Protein AF-A0A2C9LFC9-F1 (afdb_monomer_lite)

Sequence (135 aa):
GANELTEDLLKRLNKQGNVHMVPASLKGKYVIRFTVTSQFTTAEDIERDWKIITDMANIVLTEAVSHSEESIAENDEEYEESDEYENDANQHKEEKREAGIHQDGILMNGTKKIPVYYPLTIPKSSSGKRREYGI

Radius of gyration: 30.93 Å; chains: 1; bounding box: 72×46×82 Å

InterPro domains:
  IPR010977 Aromatic-L-amino-acid decarboxylase [PTHR11999] (2-62)
  IPR015422 Pyridoxal phosphate-dependent transferase, small domain [G3DSA:3.90.1150.10] (1-63)
  IPR015424 Pyridoxal phosphate-dependent transferase [SSF53383] (3-58)

Secondary structure (DSSP, 8-state):
-TTHHHHHHHHHHHHH-S---EEEEETTEEEEE-----TT--HHHHHHHHHHHHHHHHHHHHHHHHHHHTTSS------------------------------------S-------------------------

Foldseek 3Di:
DQQVLVVVLQVVLVVVVLDHWDWDADPNHIDIDDDDPDPPQDPVNVVVVVCSSVVSSVVSVVVVVVVVVVPPDDDPDDDDDDDDDDDDDDDDDDDDDDDDDDDDDDDDDDDDDDPDDDDPPDPPDDPDPDDDDDD

Structure (mmCIF, N/CA/C/O backbone):
data_AF-A0A2C9LFC9-F1
#
_entry.id   AF-A0A2C9LFC9-F1
#
loop_
_atom_site.group_PDB
_atom_site.id
_atom_site.type_symbol
_atom_site.label_atom_id
_atom_site.label_alt_id
_atom_site.label_comp_id
_atom_site.label_asym_id
_atom_site.label_entity_id
_atom_site.label_seq_id
_atom_site.pdbx_PDB_ins_code
_atom_site.Cartn_x
_atom_site.Cartn_y
_atom_site.Cartn_z
_atom_site.occupancy
_atom_site.B_iso_or_equiv
_atom_site.auth_seq_id
_atom_site.auth_comp_id
_atom_site.auth_asym_id
_atom_site.auth_atom_id
_atom_site.pdbx_PDB_model_num
ATOM 1 N N . GLY A 1 1 ? 9.198 -3.583 -16.365 1.00 60.22 1 GLY A N 1
ATOM 2 C CA . GLY A 1 1 ? 8.650 -4.932 -16.085 1.00 60.22 1 GLY A CA 1
ATOM 3 C C . GLY A 1 1 ? 7.401 -4.868 -15.211 1.00 60.22 1 GLY A C 1
ATOM 4 O O . GLY A 1 1 ? 7.258 -3.920 -14.455 1.00 60.22 1 GLY A O 1
ATOM 5 N N . ALA A 1 2 ? 6.509 -5.872 -15.247 1.00 74.94 2 ALA A N 1
ATOM 6 C CA . ALA A 1 2 ? 5.229 -5.851 -14.504 1.00 74.94 2 ALA A CA 1
ATOM 7 C C . ALA A 1 2 ? 5.364 -5.621 -12.979 1.00 74.94 2 ALA A C 1
ATOM 9 O O . ALA A 1 2 ? 4.482 -5.029 -12.364 1.00 74.94 2 ALA A O 1
ATOM 10 N N . ASN A 1 3 ? 6.476 -6.055 -12.376 1.00 95.50 3 ASN A N 1
ATOM 11 C CA . ASN A 1 3 ? 6.749 -5.860 -10.949 1.00 95.50 3 ASN A CA 1
ATOM 12 C C . ASN A 1 3 ? 7.330 -4.469 -10.628 1.00 95.50 3 ASN A C 1
ATOM 14 O O . ASN A 1 3 ? 7.140 -3.983 -9.519 1.00 95.50 3 ASN A O 1
ATOM 18 N N . GLU A 1 4 ? 8.004 -3.810 -11.577 1.00 96.12 4 GLU A N 1
ATOM 19 C CA . GLU A 1 4 ? 8.751 -2.566 -11.323 1.00 96.12 4 GLU A CA 1
ATOM 20 C C . GLU A 1 4 ? 7.836 -1.417 -10.899 1.00 96.12 4 GLU A C 1
ATOM 22 O O . GLU A 1 4 ? 8.146 -0.727 -9.935 1.00 96.12 4 GLU A O 1
ATOM 27 N N . LEU A 1 5 ? 6.678 -1.255 -11.548 1.00 96.81 5 LEU A N 1
ATOM 28 C CA . LEU A 1 5 ? 5.705 -0.224 -11.163 1.00 96.81 5 LEU A CA 1
ATOM 29 C C . LEU A 1 5 ? 5.132 -0.477 -9.765 1.00 96.81 5 LEU A C 1
ATOM 31 O O . LEU A 1 5 ? 4.893 0.456 -9.005 1.00 96.81 5 LEU A O 1
ATOM 35 N N . THR A 1 6 ? 4.946 -1.747 -9.397 1.00 97.50 6 THR A N 1
ATOM 36 C CA . THR A 1 6 ? 4.471 -2.109 -8.053 1.00 97.50 6 THR A CA 1
ATOM 37 C C . THR A 1 6 ? 5.557 -1.866 -7.000 1.00 97.50 6 THR A C 1
ATOM 39 O O . THR A 1 6 ? 5.264 -1.393 -5.902 1.00 97.50 6 THR A O 1
ATOM 42 N N . GLU A 1 7 ? 6.819 -2.146 -7.328 1.00 98.00 7 GLU A N 1
ATOM 43 C CA . GLU A 1 7 ? 7.960 -1.814 -6.474 1.00 98.00 7 GLU A CA 1
ATOM 44 C C . GLU A 1 7 ? 8.130 -0.305 -6.291 1.00 98.00 7 GLU A C 1
ATOM 46 O O . GLU A 1 7 ? 8.383 0.146 -5.173 1.00 98.00 7 GLU A O 1
ATOM 51 N N . ASP A 1 8 ? 8.004 0.471 -7.370 1.00 97.81 8 ASP A N 1
ATOM 52 C CA . ASP A 1 8 ? 8.102 1.929 -7.331 1.00 97.81 8 ASP A CA 1
ATOM 53 C C . ASP A 1 8 ? 6.977 2.533 -6.484 1.00 97.81 8 ASP A C 1
ATOM 55 O O . ASP A 1 8 ? 7.245 3.294 -5.552 1.00 97.81 8 ASP A O 1
ATOM 59 N N . LEU A 1 9 ? 5.734 2.088 -6.698 1.00 98.19 9 LEU A N 1
ATOM 60 C CA . LEU A 1 9 ? 4.589 2.464 -5.869 1.00 98.19 9 LEU A CA 1
ATOM 61 C C . LEU A 1 9 ? 4.868 2.235 -4.377 1.00 98.19 9 LEU A C 1
ATOM 63 O O . LEU A 1 9 ? 4.711 3.153 -3.568 1.00 98.19 9 LEU A O 1
ATOM 67 N N . LEU A 1 10 ? 5.328 1.036 -4.002 1.00 98.50 10 LEU A N 1
ATOM 68 C CA . LEU A 1 10 ? 5.618 0.722 -2.603 1.00 98.50 10 LEU A CA 1
ATOM 69 C C . LEU A 1 10 ? 6.739 1.598 -2.032 1.00 98.50 10 LEU A C 1
ATOM 71 O O . LEU A 1 10 ? 6.630 2.085 -0.904 1.00 98.50 10 LEU A O 1
ATOM 75 N N . LYS A 1 11 ? 7.816 1.809 -2.799 1.00 98.50 11 LYS A N 1
ATOM 76 C CA . LYS A 1 11 ? 8.941 2.661 -2.388 1.00 98.50 11 LYS A CA 1
ATOM 77 C C . LYS A 1 11 ? 8.468 4.088 -2.125 1.00 98.50 11 LYS A C 1
ATOM 79 O O . LYS A 1 11 ? 8.832 4.655 -1.096 1.00 98.50 11 LYS A O 1
ATOM 84 N N . ARG A 1 12 ? 7.646 4.660 -3.010 1.00 98.56 12 ARG A N 1
ATOM 85 C CA . ARG A 1 12 ? 7.118 6.025 -2.862 1.00 98.56 12 ARG A CA 1
ATOM 86 C C . ARG A 1 12 ? 6.177 6.154 -1.669 1.00 98.56 12 ARG A C 1
ATOM 88 O O . ARG A 1 12 ? 6.363 7.071 -0.872 1.00 98.56 12 ARG A O 1
ATOM 95 N N . LEU A 1 13 ? 5.239 5.219 -1.501 1.00 98.56 13 LEU A N 1
ATOM 96 C CA . LEU A 1 13 ? 4.311 5.211 -0.364 1.00 98.56 13 LEU A CA 1
ATOM 97 C C . LEU A 1 13 ? 5.062 5.164 0.972 1.00 98.56 13 LEU A C 1
ATOM 99 O O . LEU A 1 13 ? 4.881 6.040 1.817 1.00 98.56 13 LEU A O 1
ATOM 103 N N . ASN A 1 14 ? 5.995 4.220 1.118 1.00 98.56 14 ASN A N 1
ATOM 104 C CA . ASN A 1 14 ? 6.780 4.089 2.345 1.00 98.56 14 ASN A CA 1
ATOM 105 C C . ASN A 1 14 ? 7.724 5.279 2.579 1.00 98.56 14 ASN A C 1
ATOM 107 O O . ASN A 1 14 ? 7.986 5.631 3.727 1.00 98.56 14 ASN A O 1
ATOM 111 N N . LYS A 1 15 ? 8.234 5.910 1.514 1.00 98.50 15 LYS A N 1
ATOM 112 C CA . LYS A 1 15 ? 9.081 7.108 1.612 1.00 98.50 15 LYS A CA 1
ATOM 113 C C . LYS A 1 15 ? 8.300 8.339 2.078 1.00 98.50 15 LYS A C 1
ATOM 115 O O . LYS A 1 15 ? 8.872 9.163 2.784 1.00 98.50 15 LYS A O 1
ATOM 120 N N . GLN A 1 16 ? 7.031 8.480 1.688 1.00 97.56 16 GLN A N 1
ATOM 121 C CA . GLN A 1 16 ? 6.186 9.593 2.139 1.00 97.56 16 GLN A CA 1
ATOM 122 C C . GLN A 1 16 ? 5.859 9.517 3.633 1.00 97.56 16 GLN A C 1
ATOM 124 O O . GLN A 1 16 ? 5.696 10.554 4.265 1.00 97.56 16 GLN A O 1
ATOM 129 N N . GLY A 1 17 ? 5.767 8.310 4.196 1.00 96.56 17 GLY A N 1
ATOM 130 C CA . GLY A 1 17 ? 5.561 8.105 5.632 1.00 96.56 17 GLY A CA 1
ATOM 131 C C . GLY A 1 17 ? 4.115 8.265 6.115 1.00 96.56 17 GLY A C 1
ATOM 132 O O . GLY A 1 17 ? 3.866 8.082 7.302 1.00 96.56 17 GLY A O 1
ATOM 133 N N . ASN A 1 18 ? 3.164 8.551 5.220 1.00 96.81 18 ASN A N 1
ATOM 134 C CA . ASN A 1 18 ? 1.737 8.630 5.563 1.00 96.81 18 ASN A CA 1
ATOM 135 C C . ASN A 1 18 ? 1.096 7.245 5.743 1.00 96.81 18 ASN A C 1
ATOM 137 O O . ASN A 1 18 ? 0.157 7.101 6.515 1.00 96.81 18 ASN A O 1
ATOM 141 N N . VAL A 1 19 ? 1.612 6.234 5.038 1.00 97.31 19 VAL A N 1
ATOM 142 C CA . VAL A 1 19 ? 1.224 4.827 5.175 1.00 97.31 19 VAL A CA 1
ATOM 143 C C . VAL A 1 19 ? 2.480 3.964 5.088 1.00 97.31 19 VAL A C 1
ATOM 145 O O . VAL A 1 19 ? 3.411 4.284 4.345 1.00 97.31 19 VAL A O 1
ATOM 148 N N . HIS A 1 20 ? 2.520 2.870 5.849 1.00 97.81 20 HIS A N 1
ATOM 149 C CA . HIS A 1 20 ? 3.589 1.881 5.762 1.00 97.81 20 HIS A CA 1
ATOM 150 C C . HIS A 1 20 ? 3.022 0.527 5.353 1.00 97.81 20 HIS A C 1
ATOM 152 O O . HIS A 1 20 ? 2.121 -0.005 5.998 1.00 97.81 20 HIS A O 1
ATOM 158 N N . MET A 1 21 ? 3.572 -0.045 4.288 1.00 98.38 21 MET A N 1
ATOM 159 C CA . MET A 1 21 ? 3.188 -1.358 3.782 1.00 98.38 21 MET A CA 1
ATOM 160 C C . MET A 1 21 ? 4.417 -2.208 3.500 1.00 98.38 21 MET A C 1
ATOM 162 O O . MET A 1 21 ? 5.534 -1.708 3.350 1.00 98.38 21 MET A O 1
ATOM 166 N N . VAL A 1 22 ? 4.210 -3.519 3.402 1.00 98.12 22 VAL A N 1
ATOM 167 C CA . VAL A 1 22 ? 5.309 -4.477 3.267 1.00 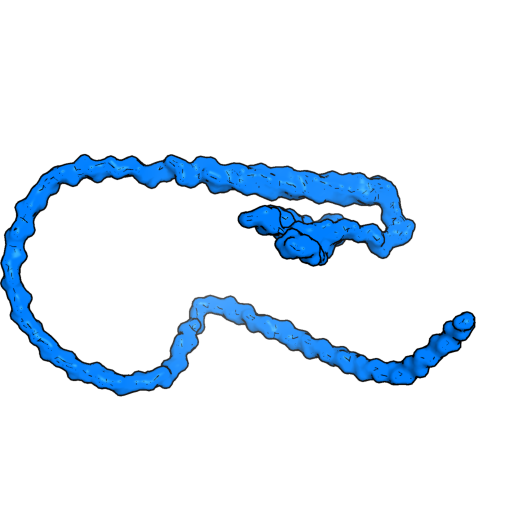98.12 22 VAL A CA 1
ATOM 168 C C . VAL A 1 22 ? 5.232 -5.243 1.948 1.00 98.12 22 VAL A C 1
ATOM 170 O O . VAL A 1 22 ? 4.135 -5.563 1.479 1.00 98.12 22 VAL A O 1
ATOM 17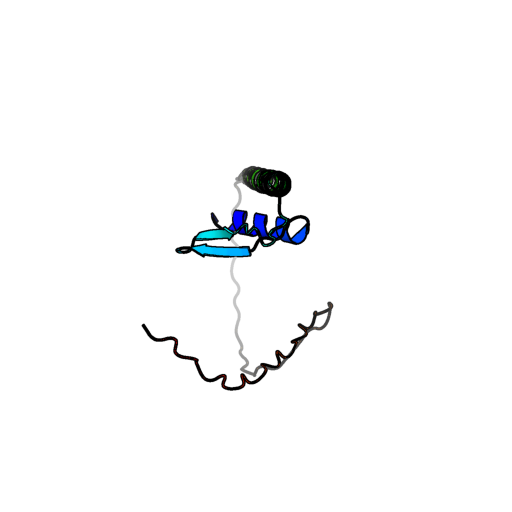3 N N . PRO A 1 23 ? 6.380 -5.595 1.352 1.00 97.94 23 PRO A N 1
ATOM 174 C CA . PRO A 1 23 ? 6.396 -6.407 0.148 1.00 97.94 23 PRO A CA 1
ATOM 175 C C . PRO A 1 23 ? 6.122 -7.886 0.443 1.00 97.94 23 PRO A C 1
ATOM 177 O O . PRO A 1 23 ? 6.311 -8.386 1.563 1.00 97.94 23 PRO A O 1
ATOM 180 N N . ALA A 1 24 ? 5.710 -8.608 -0.594 1.00 97.44 24 ALA A N 1
ATOM 181 C CA . ALA A 1 24 ? 5.773 -10.060 -0.678 1.00 97.44 24 ALA A CA 1
ATOM 182 C C . ALA A 1 24 ? 6.007 -10.510 -2.127 1.00 97.44 24 ALA A C 1
ATOM 184 O O . ALA A 1 24 ? 5.774 -9.765 -3.078 1.00 97.44 24 ALA A O 1
ATOM 185 N N . SER A 1 25 ? 6.452 -11.756 -2.281 1.00 96.25 25 SER A N 1
ATOM 186 C CA . SER A 1 25 ? 6.575 -12.418 -3.577 1.00 96.25 25 SER A CA 1
ATOM 187 C C . SER A 1 25 ? 5.717 -13.674 -3.579 1.00 96.25 25 SER A C 1
ATOM 189 O O . SER A 1 25 ? 5.866 -14.538 -2.714 1.00 96.25 25 SER A O 1
ATOM 191 N N . LEU A 1 26 ? 4.804 -13.770 -4.542 1.00 95.06 26 LEU A N 1
ATOM 192 C CA . LEU A 1 26 ? 3.930 -14.923 -4.732 1.00 95.06 26 LEU A CA 1
ATOM 193 C C . LEU A 1 26 ? 4.128 -15.443 -6.153 1.00 95.06 26 LEU A C 1
ATOM 195 O O . LEU A 1 26 ? 3.735 -14.793 -7.118 1.00 95.06 26 LEU A O 1
ATOM 199 N N . LYS A 1 27 ? 4.755 -16.619 -6.289 1.00 94.75 27 LYS A N 1
ATOM 200 C CA . LYS A 1 27 ? 5.063 -17.241 -7.593 1.00 94.75 27 LYS A CA 1
ATOM 201 C C . LYS A 1 27 ? 5.797 -16.283 -8.554 1.00 94.75 27 LYS A C 1
ATOM 203 O O . LYS A 1 27 ? 5.453 -16.194 -9.727 1.00 94.75 27 LYS A O 1
ATOM 208 N N . GLY A 1 28 ? 6.767 -15.524 -8.037 1.00 92.69 28 GLY A N 1
ATOM 209 C CA . GLY A 1 28 ? 7.549 -14.558 -8.821 1.00 92.69 28 GLY A CA 1
ATOM 210 C C . GLY A 1 28 ? 6.843 -13.228 -9.116 1.00 92.69 28 GLY A C 1
ATOM 211 O O . GLY A 1 28 ? 7.433 -12.360 -9.757 1.00 92.69 28 GLY A O 1
ATOM 212 N N . LYS A 1 29 ? 5.607 -13.031 -8.639 1.00 95.81 29 LYS A N 1
ATOM 213 C CA . LYS A 1 29 ? 4.901 -11.748 -8.725 1.00 95.81 29 LYS A CA 1
ATOM 214 C C . LYS A 1 29 ? 5.124 -10.938 -7.460 1.00 95.81 29 LYS A C 1
ATOM 216 O O . LYS A 1 29 ? 4.922 -11.453 -6.357 1.00 95.81 29 LYS A O 1
ATOM 221 N N . TYR A 1 30 ? 5.515 -9.683 -7.633 1.00 96.75 30 TYR A N 1
ATOM 222 C CA . TYR A 1 30 ? 5.648 -8.740 -6.536 1.00 96.75 30 TYR A CA 1
ATOM 223 C C . TYR A 1 30 ? 4.264 -8.238 -6.132 1.00 96.75 30 TYR A C 1
ATOM 225 O O . TYR A 1 30 ? 3.489 -7.799 -6.979 1.00 96.75 30 TYR A O 1
ATOM 233 N N . VAL A 1 31 ? 3.939 -8.323 -4.844 1.00 97.31 31 VAL A N 1
ATOM 234 C CA . VAL A 1 31 ? 2.664 -7.848 -4.300 1.00 97.31 31 VAL A CA 1
ATOM 235 C C . VAL A 1 31 ? 2.905 -6.996 -3.062 1.00 97.31 31 VAL A C 1
ATOM 237 O O . VAL A 1 31 ? 3.836 -7.236 -2.291 1.00 97.31 31 VAL A O 1
ATOM 240 N N . ILE A 1 32 ? 2.037 -6.012 -2.854 1.00 98.25 32 ILE A N 1
ATOM 241 C CA . ILE A 1 32 ? 2.024 -5.179 -1.653 1.00 98.25 32 ILE A CA 1
ATOM 242 C C . ILE A 1 32 ? 1.029 -5.785 -0.663 1.00 98.25 32 ILE A C 1
ATOM 244 O O . ILE A 1 32 ? -0.093 -6.126 -1.037 1.00 98.25 32 ILE A O 1
ATOM 248 N N . ARG A 1 33 ? 1.426 -5.919 0.605 1.00 98.44 33 ARG A N 1
ATOM 249 C CA . ARG A 1 33 ? 0.517 -6.273 1.700 1.00 98.44 33 ARG A CA 1
ATOM 250 C C . ARG A 1 33 ? 0.187 -5.025 2.505 1.00 98.44 33 ARG A C 1
ATOM 252 O O . ARG A 1 33 ? 1.049 -4.489 3.201 1.00 98.44 33 ARG A O 1
ATOM 259 N N . PHE A 1 34 ? -1.073 -4.620 2.424 1.00 97.75 34 PHE A N 1
ATOM 260 C CA . PHE A 1 34 ? -1.687 -3.710 3.377 1.00 97.75 34 PHE A CA 1
ATOM 261 C C . PHE A 1 34 ? -2.128 -4.514 4.602 1.00 97.75 34 PHE A C 1
ATOM 263 O O . PHE A 1 34 ? -2.823 -5.523 4.469 1.00 97.75 34 PHE A O 1
ATOM 270 N N . THR A 1 35 ? -1.687 -4.106 5.788 1.00 96.12 35 THR A N 1
ATOM 271 C CA . THR A 1 35 ? -1.988 -4.812 7.036 1.00 96.12 35 THR A CA 1
ATOM 272 C C . THR A 1 35 ? -2.486 -3.830 8.075 1.00 96.12 35 THR A C 1
ATOM 274 O O . THR A 1 35 ? -1.782 -2.882 8.408 1.00 96.12 35 THR A O 1
ATOM 277 N N . VAL A 1 36 ? -3.657 -4.104 8.641 1.00 96.69 36 VAL A N 1
ATOM 278 C CA . VAL A 1 36 ? -4.152 -3.398 9.824 1.00 96.69 36 VAL A CA 1
ATOM 279 C C . VAL A 1 36 ? -3.424 -3.949 11.050 1.00 96.69 36 VAL A C 1
ATOM 281 O O . VAL A 1 36 ? -3.526 -5.137 11.352 1.00 96.69 36 VAL A O 1
ATOM 284 N N . THR A 1 37 ? -2.655 -3.103 11.737 1.00 95.81 37 THR A N 1
ATOM 285 C CA . THR A 1 37 ? -1.787 -3.514 12.860 1.00 95.81 37 THR A CA 1
ATOM 286 C C . THR A 1 37 ? -2.262 -3.007 14.221 1.00 95.81 37 THR A C 1
ATOM 288 O O . THR A 1 37 ? -1.571 -3.201 15.219 1.00 95.81 37 THR A O 1
ATOM 291 N N . SER A 1 38 ? -3.415 -2.340 14.278 1.00 97.44 38 SER A N 1
ATOM 292 C CA . SER A 1 38 ? -3.989 -1.788 15.503 1.00 97.44 38 SER A CA 1
ATOM 293 C C . SER A 1 38 ? -5.466 -2.138 15.598 1.00 97.44 38 SER A C 1
ATOM 295 O O . SER A 1 38 ? -6.209 -2.013 14.631 1.00 97.44 38 SER A O 1
ATOM 297 N N . GLN A 1 39 ? -5.911 -2.516 16.794 1.00 98.06 39 GLN A N 1
ATOM 298 C CA . GLN A 1 39 ? -7.335 -2.699 17.090 1.00 98.06 39 GLN A CA 1
ATOM 299 C C . GLN A 1 39 ? -8.124 -1.379 17.098 1.00 98.06 39 GLN A C 1
ATOM 301 O O . GLN A 1 39 ? -9.347 -1.399 17.149 1.00 98.06 39 GLN A O 1
ATOM 306 N N . PHE A 1 40 ? -7.424 -0.240 17.109 1.00 98.25 40 PHE A N 1
ATOM 307 C CA . PHE A 1 40 ? -8.030 1.090 17.084 1.00 98.25 40 PHE A CA 1
ATOM 308 C C . PHE A 1 40 ? -8.209 1.638 15.666 1.00 98.25 40 PHE A C 1
ATOM 310 O O . PHE A 1 40 ? -8.767 2.718 15.524 1.00 98.25 40 PHE A O 1
ATOM 317 N N . THR A 1 41 ? -7.728 0.929 14.640 1.00 98.38 41 THR A N 1
ATOM 318 C CA . THR A 1 41 ? -7.936 1.326 13.245 1.00 98.38 41 THR A CA 1
ATOM 319 C C . THR A 1 41 ? -9.425 1.280 12.915 1.00 98.38 41 THR A C 1
ATOM 321 O O . THR A 1 41 ? -10.067 0.241 13.090 1.00 98.38 41 THR A O 1
ATOM 324 N N . THR A 1 42 ? -9.966 2.397 12.437 1.00 98.62 42 THR A N 1
ATOM 325 C CA . THR A 1 42 ? -11.374 2.521 12.049 1.00 98.62 42 THR A CA 1
ATOM 326 C C . THR A 1 42 ? -11.567 2.329 10.543 1.00 98.62 42 THR A C 1
ATOM 328 O O . THR A 1 42 ? -10.606 2.193 9.782 1.00 98.62 42 THR A O 1
ATOM 331 N N . ALA A 1 43 ? -12.822 2.305 10.088 1.00 98.44 43 ALA A N 1
ATOM 332 C CA . ALA A 1 43 ? -13.127 2.236 8.659 1.00 98.44 43 ALA A CA 1
ATOM 333 C C . ALA A 1 43 ? -12.643 3.495 7.920 1.00 98.44 43 ALA A C 1
ATOM 335 O O . ALA A 1 43 ? -12.079 3.396 6.834 1.00 98.44 43 ALA A O 1
ATOM 336 N N . GLU A 1 44 ? -12.782 4.664 8.545 1.00 98.69 44 GLU A N 1
ATOM 337 C CA . GLU A 1 44 ? -12.347 5.951 7.999 1.00 98.69 44 GLU A CA 1
ATOM 338 C C . GLU A 1 44 ? -10.82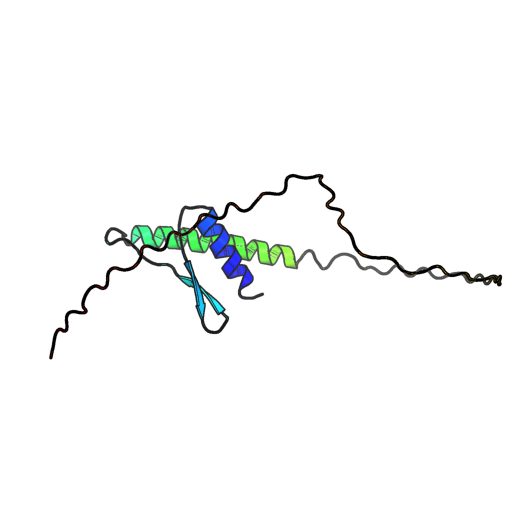4 6.000 7.807 1.00 98.69 44 GLU A C 1
ATOM 340 O O . GLU A 1 44 ? -10.334 6.587 6.839 1.00 98.69 44 GLU A O 1
ATOM 345 N N . ASP A 1 45 ? -10.061 5.355 8.698 1.00 98.38 45 ASP A N 1
ATOM 346 C CA . ASP A 1 45 ? -8.614 5.213 8.533 1.00 98.38 45 ASP A CA 1
ATOM 347 C C . ASP A 1 45 ? -8.277 4.403 7.272 1.00 98.38 45 ASP A C 1
ATOM 349 O O . ASP A 1 45 ? -7.419 4.810 6.490 1.00 98.38 45 ASP A O 1
ATOM 353 N N . ILE A 1 46 ? -8.991 3.294 7.039 1.00 98.44 46 ILE A N 1
ATOM 354 C CA . ILE A 1 46 ? -8.803 2.430 5.863 1.00 98.44 46 ILE A CA 1
ATOM 355 C C . ILE A 1 46 ? -9.190 3.166 4.576 1.00 98.44 46 ILE A C 1
ATOM 357 O O . ILE A 1 46 ? -8.488 3.055 3.574 1.00 98.44 46 ILE A O 1
ATOM 361 N N . GLU A 1 47 ? -10.280 3.933 4.586 1.00 98.69 47 GLU A N 1
ATOM 362 C CA . GLU A 1 47 ? -10.698 4.741 3.435 1.00 98.69 47 GLU A CA 1
ATOM 363 C C . GLU A 1 47 ? -9.662 5.816 3.086 1.00 98.69 47 GLU A C 1
ATOM 365 O O . GLU A 1 47 ? -9.338 6.021 1.912 1.00 98.69 47 GLU A O 1
ATOM 370 N N . ARG A 1 48 ? -9.091 6.475 4.101 1.00 98.50 48 ARG A N 1
ATOM 371 C CA . ARG A 1 48 ? -7.998 7.432 3.911 1.00 98.50 48 ARG A CA 1
ATOM 372 C C . ARG A 1 48 ? -6.753 6.756 3.342 1.00 98.50 48 ARG A C 1
ATOM 374 O O . ARG A 1 48 ? -6.182 7.273 2.381 1.00 98.50 48 ARG A O 1
ATOM 381 N N . ASP A 1 49 ? -6.344 5.618 3.897 1.00 98.50 49 ASP A N 1
ATOM 382 C CA . ASP A 1 49 ? -5.183 4.866 3.412 1.00 98.50 49 ASP A CA 1
ATOM 383 C C . ASP A 1 49 ? -5.396 4.396 1.970 1.00 98.50 49 ASP A C 1
ATOM 385 O O . ASP A 1 49 ? -4.506 4.539 1.131 1.00 98.50 49 ASP A O 1
ATOM 389 N N . TRP A 1 50 ? -6.600 3.916 1.645 1.00 98.56 50 TRP A N 1
ATOM 390 C CA . TRP A 1 50 ? -6.981 3.552 0.285 1.00 98.56 50 TRP A CA 1
ATOM 391 C C . TRP A 1 50 ? -6.829 4.728 -0.676 1.00 98.56 50 TRP A C 1
ATOM 393 O O . TRP A 1 50 ? -6.196 4.577 -1.720 1.00 98.56 50 TRP A O 1
ATOM 403 N N . LYS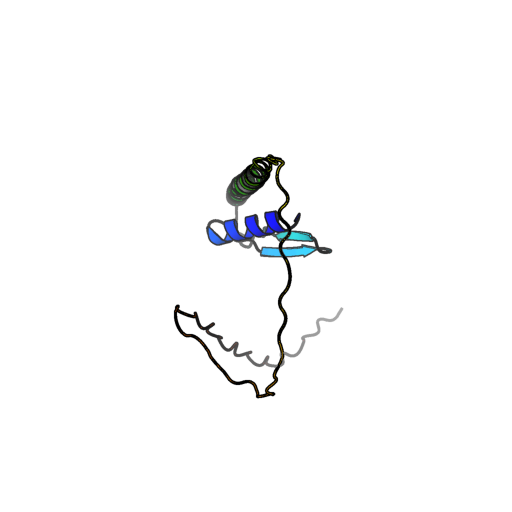 A 1 51 ? -7.323 5.913 -0.297 1.00 98.69 51 LYS A N 1
ATOM 404 C CA . LYS A 1 51 ? -7.163 7.127 -1.102 1.00 98.69 51 LYS A CA 1
ATOM 405 C C . LYS A 1 51 ? -5.690 7.462 -1.348 1.00 98.69 51 LYS A C 1
ATOM 407 O O . LYS A 1 51 ? -5.316 7.741 -2.484 1.00 98.69 51 LYS A O 1
ATOM 412 N N . ILE A 1 52 ? -4.848 7.392 -0.317 1.00 98.69 52 ILE A N 1
ATOM 413 C CA . ILE A 1 52 ? -3.398 7.624 -0.441 1.00 98.69 52 ILE A CA 1
ATOM 414 C C . ILE A 1 52 ? -2.772 6.629 -1.431 1.00 98.69 52 ILE A C 1
ATOM 416 O O . ILE A 1 52 ? -1.997 7.026 -2.304 1.00 98.69 52 ILE A O 1
ATOM 420 N N . ILE A 1 53 ? -3.125 5.345 -1.320 1.00 98.62 53 ILE A N 1
ATOM 421 C CA . ILE A 1 53 ? -2.624 4.283 -2.199 1.00 98.62 53 ILE A CA 1
ATOM 422 C C . ILE A 1 53 ? -3.035 4.545 -3.649 1.00 98.62 53 ILE A C 1
ATOM 424 O O . ILE A 1 53 ? -2.183 4.504 -4.539 1.00 98.62 53 ILE A O 1
ATOM 428 N N . THR A 1 54 ? -4.314 4.832 -3.899 1.00 98.56 54 THR A N 1
ATOM 429 C CA . THR A 1 54 ? -4.822 5.059 -5.257 1.00 98.56 54 THR A CA 1
ATOM 430 C C . THR A 1 54 ? -4.273 6.334 -5.875 1.00 98.56 54 THR A C 1
ATOM 432 O O . THR A 1 54 ? -3.912 6.328 -7.049 1.00 98.56 54 THR A O 1
ATOM 435 N N . ASP A 1 55 ? -4.161 7.412 -5.096 1.00 98.69 55 ASP A N 1
ATOM 436 C CA . ASP A 1 55 ? -3.634 8.686 -5.584 1.00 98.69 55 ASP A CA 1
ATOM 437 C C . ASP A 1 55 ? -2.163 8.519 -6.011 1.00 98.69 55 ASP A C 1
ATOM 439 O O . ASP A 1 55 ? -1.787 8.940 -7.106 1.00 98.69 55 ASP A O 1
ATOM 443 N N . MET A 1 56 ? -1.341 7.817 -5.219 1.00 98.62 56 MET A N 1
ATOM 444 C CA . MET A 1 56 ? 0.043 7.515 -5.604 1.00 98.62 56 MET A CA 1
ATOM 445 C C . MET A 1 56 ? 0.126 6.561 -6.801 1.00 98.62 56 MET A C 1
ATOM 447 O O . MET A 1 56 ? 0.973 6.741 -7.674 1.00 98.62 56 MET A O 1
ATOM 451 N N . ALA A 1 57 ? -0.746 5.553 -6.870 1.00 98.00 57 ALA A N 1
ATOM 452 C CA . ALA A 1 57 ? -0.779 4.631 -8.002 1.00 98.00 57 ALA A CA 1
ATOM 453 C C . ALA A 1 57 ? -1.084 5.365 -9.316 1.00 98.00 57 ALA A C 1
ATOM 455 O O . ALA A 1 57 ? -0.418 5.116 -10.318 1.00 98.00 57 ALA A O 1
ATOM 456 N N . ASN A 1 58 ? -2.025 6.313 -9.303 1.00 98.25 58 ASN A N 1
ATOM 457 C CA . ASN A 1 58 ? -2.338 7.143 -10.467 1.00 98.25 58 ASN A CA 1
ATOM 458 C C . ASN A 1 58 ? -1.134 7.977 -10.920 1.00 98.25 58 ASN A C 1
ATOM 460 O O . ASN A 1 58 ? -0.877 8.066 -12.120 1.00 98.25 58 ASN A O 1
ATOM 464 N N . ILE A 1 59 ? -0.373 8.543 -9.978 1.00 97.56 59 ILE A N 1
ATOM 465 C CA . ILE A 1 59 ? 0.861 9.284 -10.281 1.00 97.56 59 ILE A CA 1
ATOM 466 C C . ILE A 1 59 ? 1.874 8.364 -10.974 1.00 97.56 59 ILE A C 1
ATOM 468 O O . ILE A 1 59 ? 2.325 8.673 -12.073 1.00 97.56 59 ILE A O 1
ATOM 472 N N . VAL A 1 60 ? 2.170 7.204 -10.376 1.00 96.69 60 VAL A N 1
ATOM 473 C CA . VAL A 1 60 ? 3.129 6.228 -10.928 1.00 96.69 60 VAL A CA 1
ATOM 474 C C . VAL A 1 60 ? 2.720 5.765 -12.329 1.00 96.69 60 VAL A C 1
ATOM 476 O O . VAL A 1 60 ? 3.561 5.672 -13.219 1.00 96.69 60 VAL A O 1
ATOM 479 N N . LEU A 1 61 ? 1.431 5.492 -12.547 1.00 95.44 61 LEU A N 1
ATOM 480 C CA . LEU A 1 61 ? 0.924 5.065 -13.851 1.00 95.44 61 LEU A CA 1
ATOM 481 C C . LEU A 1 61 ? 0.998 6.180 -14.898 1.00 95.44 61 LEU A C 1
ATOM 483 O O . LEU A 1 61 ? 1.393 5.916 -16.028 1.00 95.44 61 LEU A O 1
ATOM 487 N N . THR A 1 62 ? 0.654 7.415 -14.530 1.00 96.06 62 THR A N 1
ATOM 488 C CA . THR A 1 62 ? 0.700 8.561 -15.454 1.00 96.06 62 THR A CA 1
ATOM 489 C C . THR A 1 62 ? 2.130 8.840 -15.909 1.00 96.06 62 THR A C 1
ATOM 491 O O . THR A 1 62 ? 2.381 8.987 -17.103 1.00 96.06 62 THR A O 1
ATOM 494 N N . GLU A 1 63 ? 3.082 8.839 -14.974 1.00 94.62 63 GLU A N 1
ATOM 495 C CA . GLU A 1 63 ? 4.504 9.014 -15.283 1.00 94.62 63 GLU A CA 1
ATOM 496 C C . GLU A 1 63 ? 5.051 7.878 -16.158 1.00 94.62 63 GLU A C 1
ATOM 498 O O . GLU A 1 63 ? 5.869 8.115 -17.045 1.00 94.62 63 GLU A O 1
ATOM 503 N N . ALA A 1 64 ? 4.601 6.639 -15.941 1.00 90.81 64 ALA A N 1
ATOM 504 C CA . ALA A 1 64 ? 5.027 5.504 -16.755 1.00 90.81 64 ALA A CA 1
ATOM 505 C C . ALA A 1 64 ? 4.562 5.620 -18.217 1.00 90.81 64 ALA A C 1
ATOM 507 O O . ALA A 1 64 ? 5.283 5.198 -19.119 1.00 90.81 64 ALA A O 1
ATOM 508 N N . VAL A 1 65 ? 3.379 6.197 -18.455 1.00 86.81 65 VAL A N 1
ATOM 509 C CA . VAL A 1 65 ? 2.864 6.436 -19.811 1.00 86.81 65 VAL A CA 1
ATOM 510 C C . VAL A 1 65 ? 3.642 7.562 -20.492 1.00 86.81 65 VAL A C 1
ATOM 512 O O . VAL A 1 65 ? 4.099 7.376 -21.619 1.00 86.81 65 VAL A O 1
ATOM 515 N N . SER A 1 66 ? 3.883 8.683 -19.804 1.00 83.62 66 SER A N 1
ATOM 516 C CA . SER A 1 66 ? 4.554 9.845 -20.406 1.00 83.62 66 SER A CA 1
ATOM 517 C C . SER A 1 66 ? 5.982 9.549 -20.880 1.00 83.62 66 SER A C 1
ATOM 519 O O . SER A 1 66 ? 6.412 10.081 -21.894 1.00 83.62 66 SER A O 1
ATOM 521 N N . HIS A 1 67 ? 6.711 8.659 -20.198 1.00 70.38 67 HIS A N 1
ATOM 522 C CA . HIS A 1 67 ? 8.072 8.271 -20.599 1.00 70.38 67 HIS A CA 1
ATOM 523 C C . HIS A 1 67 ? 8.118 7.332 -21.816 1.00 70.38 67 HIS A C 1
ATOM 525 O O . HIS A 1 67 ? 9.188 7.121 -22.382 1.00 70.38 67 HIS A O 1
ATOM 531 N N . SER A 1 68 ? 6.990 6.737 -22.218 1.00 69.12 68 SER A N 1
ATOM 532 C CA . SER A 1 68 ? 6.946 5.843 -23.383 1.00 69.12 68 SER A CA 1
ATOM 533 C C . SER A 1 68 ? 6.781 6.590 -24.712 1.00 69.12 68 SER A C 1
ATOM 535 O O . SER A 1 68 ? 7.262 6.118 -25.742 1.00 69.12 68 SER A O 1
ATOM 537 N N . GLU A 1 69 ? 6.171 7.777 -24.690 1.00 59.22 69 GLU A N 1
ATOM 538 C CA . GLU A 1 69 ? 5.831 8.557 -25.889 1.00 59.22 69 GLU A CA 1
ATOM 539 C C . GLU A 1 69 ? 7.002 9.401 -26.426 1.00 59.22 69 GLU A C 1
ATOM 541 O O . GLU A 1 69 ? 7.043 9.717 -27.612 1.00 59.22 69 GLU A O 1
ATOM 546 N N . GLU A 1 70 ? 8.003 9.703 -25.597 1.00 58.22 70 GLU A N 1
ATOM 547 C CA . GLU A 1 70 ? 9.147 10.558 -25.959 1.00 58.22 70 GLU A CA 1
ATOM 548 C C . GLU A 1 70 ? 10.239 9.821 -26.771 1.00 58.22 70 GLU A C 1
ATOM 550 O O . GLU A 1 70 ? 11.229 10.414 -27.183 1.00 58.22 70 GLU A O 1
ATOM 555 N N . SER A 1 71 ? 10.058 8.523 -27.049 1.00 58.16 71 SER A N 1
ATOM 556 C CA . SER A 1 71 ? 11.057 7.662 -27.711 1.00 58.16 71 SER A CA 1
ATOM 557 C C . SER A 1 71 ? 10.910 7.505 -29.237 1.00 58.16 71 SER A C 1
ATOM 559 O O . SER A 1 71 ? 11.618 6.691 -29.826 1.00 58.16 71 SER A O 1
ATOM 561 N N . ILE A 1 72 ? 10.010 8.254 -29.895 1.00 59.69 72 ILE A N 1
ATOM 562 C CA . ILE A 1 72 ? 9.702 8.093 -31.339 1.00 59.69 72 ILE A CA 1
ATOM 563 C C . ILE A 1 72 ? 10.287 9.218 -32.223 1.00 59.69 72 ILE A C 1
ATOM 565 O O . ILE A 1 72 ? 10.210 9.138 -33.447 1.00 59.69 72 ILE A O 1
ATOM 569 N N . ALA A 1 73 ? 10.919 10.249 -31.660 1.00 59.34 73 ALA A N 1
ATOM 570 C CA . ALA A 1 73 ? 11.488 11.334 -32.459 1.00 59.34 73 ALA A CA 1
ATOM 571 C C . ALA A 1 73 ? 13.002 11.159 -32.687 1.00 59.34 73 ALA A C 1
ATOM 573 O O . ALA A 1 73 ? 13.767 11.081 -31.732 1.00 59.34 73 ALA A O 1
ATOM 574 N N . GLU A 1 74 ? 13.379 11.175 -33.972 1.00 57.59 74 GLU A N 1
ATOM 575 C CA . GLU A 1 74 ? 14.719 11.419 -34.536 1.00 57.59 74 GLU A CA 1
ATOM 576 C C . GLU A 1 74 ? 15.638 10.203 -34.739 1.00 57.59 74 GLU A C 1
ATOM 578 O O . GLU A 1 74 ? 16.631 9.988 -34.049 1.00 57.59 74 GLU A O 1
ATOM 583 N N . ASN A 1 75 ? 15.340 9.458 -35.806 1.00 50.69 75 ASN A N 1
ATOM 584 C CA . ASN A 1 75 ? 16.372 8.878 -36.662 1.00 50.69 75 ASN A CA 1
ATOM 585 C C . ASN A 1 75 ? 15.928 9.076 -38.126 1.00 50.69 75 ASN A C 1
ATOM 587 O O . ASN A 1 75 ? 15.559 8.123 -38.807 1.00 50.69 75 ASN A O 1
ATOM 591 N N . ASP A 1 76 ? 15.864 10.339 -38.568 1.00 59.16 76 ASP A N 1
ATOM 592 C CA . ASP A 1 76 ? 15.799 10.659 -39.998 1.00 59.16 76 ASP A CA 1
ATOM 593 C C . ASP A 1 76 ? 17.222 10.504 -40.550 1.00 59.16 76 ASP A C 1
ATOM 595 O O . ASP A 1 76 ? 18.114 11.306 -40.276 1.00 59.16 76 ASP A O 1
ATOM 599 N N . GLU A 1 77 ? 17.443 9.399 -41.261 1.00 55.91 77 GLU A N 1
ATOM 600 C CA . GLU A 1 77 ? 18.646 9.141 -42.049 1.00 55.91 77 GLU A CA 1
ATOM 601 C C . GLU A 1 77 ? 18.761 10.185 -43.171 1.00 55.91 77 GLU A C 1
ATOM 603 O O . GLU A 1 77 ? 18.058 10.114 -44.179 1.00 55.91 77 GLU A O 1
ATOM 608 N N . GLU A 1 78 ? 19.681 11.137 -43.026 1.00 57.78 78 GLU A N 1
ATOM 609 C CA . GLU A 1 78 ? 20.166 11.944 -44.145 1.00 57.78 78 GLU A CA 1
ATOM 610 C C . GLU A 1 78 ? 21.207 11.120 -44.921 1.00 57.78 78 GLU A C 1
ATOM 612 O O . GLU A 1 78 ? 22.376 11.025 -44.544 1.00 57.78 78 GLU A O 1
ATOM 617 N N . TYR A 1 79 ? 20.756 10.461 -45.991 1.00 50.53 79 TYR A N 1
ATOM 618 C CA . TYR A 1 79 ? 21.634 9.966 -47.049 1.00 50.53 79 TYR A CA 1
ATOM 619 C C . TYR A 1 79 ? 22.087 11.161 -47.897 1.00 50.53 79 TYR A C 1
ATOM 621 O O . TYR A 1 79 ? 21.331 11.627 -48.749 1.00 50.53 79 TYR A O 1
ATOM 629 N N . GLU A 1 80 ? 23.329 11.608 -47.713 1.00 55.53 80 GLU A N 1
ATOM 630 C CA . GLU A 1 80 ? 24.066 12.298 -48.775 1.00 55.53 80 GLU A CA 1
ATOM 631 C C . GLU A 1 80 ? 25.150 11.374 -49.352 1.00 55.53 80 GLU A C 1
ATOM 633 O O . GLU A 1 80 ? 25.992 10.810 -48.652 1.00 55.53 80 GLU A O 1
ATOM 638 N N . GLU A 1 81 ? 25.044 11.184 -50.664 1.00 52.56 81 GLU A N 1
ATOM 639 C CA . GLU A 1 81 ? 25.933 10.465 -51.576 1.00 52.56 81 GLU A CA 1
ATOM 640 C C . GLU A 1 81 ? 27.163 11.331 -51.943 1.00 52.56 81 GLU A C 1
ATOM 642 O O . GLU A 1 81 ? 27.072 12.555 -51.859 1.00 52.56 81 GLU A O 1
ATOM 647 N N . SER A 1 82 ? 28.248 10.698 -52.436 1.00 41.06 82 SER A N 1
ATOM 648 C CA . SER A 1 82 ? 29.503 11.250 -53.031 1.00 41.06 82 SER A CA 1
ATOM 649 C C . SER A 1 82 ? 30.657 11.564 -52.042 1.00 41.06 82 SER A C 1
ATOM 651 O O . SER A 1 82 ? 30.433 12.124 -50.980 1.00 41.06 82 SER A O 1
ATOM 653 N N . ASP A 1 83 ? 31.940 11.215 -52.227 1.00 40.16 83 ASP A N 1
ATOM 654 C CA . ASP A 1 83 ? 32.721 10.657 -53.341 1.00 40.16 83 ASP A CA 1
ATOM 655 C C . ASP A 1 83 ? 33.927 9.830 -52.826 1.00 40.16 83 ASP A C 1
ATOM 657 O O . ASP A 1 83 ? 34.419 9.991 -51.707 1.00 40.16 83 ASP A O 1
ATOM 661 N N . GLU A 1 84 ? 34.398 8.953 -53.707 1.00 44.72 84 GLU A N 1
ATOM 662 C CA . GLU A 1 84 ? 35.522 8.018 -53.623 1.00 44.72 84 GLU A CA 1
ATOM 663 C C . GLU A 1 84 ? 36.898 8.727 -53.668 1.00 44.72 84 GLU A C 1
ATOM 665 O O . GLU A 1 84 ? 37.177 9.493 -54.589 1.00 44.72 84 GLU A O 1
ATOM 670 N N . TYR A 1 85 ? 37.805 8.419 -52.728 1.00 43.59 85 TYR A N 1
ATOM 671 C CA . TYR A 1 85 ? 39.246 8.666 -52.901 1.00 43.59 85 TYR A CA 1
ATOM 672 C C . TYR A 1 85 ? 40.056 7.477 -52.368 1.00 43.59 85 TYR A C 1
ATOM 674 O O . TYR A 1 85 ? 40.170 7.268 -51.158 1.00 43.59 85 TYR A O 1
ATOM 682 N N . GLU A 1 86 ? 40.653 6.713 -53.281 1.00 48.88 86 GLU A N 1
ATOM 683 C CA . GLU A 1 86 ? 41.791 5.843 -52.985 1.00 48.88 86 GLU A CA 1
ATOM 684 C C . GLU A 1 86 ? 43.021 6.693 -52.633 1.00 48.88 86 GLU A C 1
ATOM 686 O O . GLU A 1 86 ? 43.305 7.694 -53.297 1.00 48.88 86 GLU A O 1
ATOM 691 N N . ASN A 1 87 ? 43.807 6.263 -51.642 1.00 40.69 87 ASN A N 1
ATOM 692 C CA . ASN A 1 87 ? 45.257 6.398 -51.732 1.00 40.69 87 ASN A CA 1
ATOM 693 C C . ASN A 1 87 ? 46.013 5.443 -50.806 1.00 40.69 87 ASN A C 1
ATOM 695 O O . ASN A 1 87 ? 45.550 5.027 -49.746 1.00 40.69 87 ASN A O 1
ATOM 699 N N . ASP A 1 88 ? 47.190 5.111 -51.308 1.00 36.94 88 ASP A N 1
ATOM 700 C CA . ASP A 1 88 ? 47.928 3.868 -51.174 1.00 36.94 88 ASP A CA 1
ATOM 701 C C . ASP A 1 88 ? 48.822 3.777 -49.919 1.00 36.94 88 ASP A C 1
ATOM 703 O O . ASP A 1 88 ? 49.105 4.753 -49.224 1.00 36.94 88 ASP A O 1
ATOM 707 N N . ALA A 1 89 ? 49.275 2.550 -49.682 1.00 40.78 89 ALA A N 1
ATOM 708 C CA . ALA A 1 89 ? 50.234 2.033 -48.711 1.00 40.78 89 ALA A CA 1
ATOM 709 C C . ALA A 1 89 ? 51.269 2.999 -48.082 1.00 40.78 89 ALA A C 1
ATOM 711 O O . ALA A 1 89 ? 51.983 3.713 -48.782 1.00 40.78 89 ALA A O 1
ATOM 712 N N . ASN A 1 90 ? 51.571 2.796 -46.786 1.00 41.12 90 ASN A N 1
ATOM 713 C CA . ASN A 1 90 ? 52.897 2.257 -46.444 1.00 41.12 90 ASN A CA 1
ATOM 714 C C . ASN A 1 90 ? 52.995 1.579 -45.064 1.00 41.12 90 ASN A C 1
ATOM 716 O O . ASN A 1 90 ? 52.343 1.924 -44.084 1.00 41.12 90 ASN A O 1
ATOM 720 N N . GLN A 1 91 ? 53.883 0.598 -45.055 1.00 42.16 91 GLN A N 1
ATOM 721 C CA . GLN A 1 91 ? 54.213 -0.433 -44.083 1.00 42.16 91 GLN A CA 1
ATOM 722 C C . GLN A 1 91 ? 55.334 0.059 -43.143 1.00 42.16 91 GLN A C 1
ATOM 724 O O . GLN A 1 91 ? 56.242 0.725 -43.628 1.00 42.16 91 GLN A O 1
ATOM 729 N N . HIS A 1 92 ? 55.320 -0.288 -41.840 1.00 39.25 92 HIS A N 1
ATOM 730 C CA . HIS A 1 92 ? 56.473 -0.896 -41.123 1.00 39.25 92 HIS A CA 1
ATOM 731 C C . HIS A 1 92 ? 56.287 -1.078 -39.593 1.00 39.25 92 HIS A C 1
ATOM 733 O O . HIS A 1 92 ? 56.253 -0.118 -38.836 1.00 39.25 92 HIS A O 1
ATOM 739 N N . LYS A 1 93 ? 56.310 -2.363 -39.198 1.00 40.66 93 LYS A N 1
ATOM 740 C CA . LYS A 1 93 ? 57.114 -3.055 -38.153 1.00 40.66 93 LYS A CA 1
ATOM 741 C C . LYS A 1 93 ? 56.978 -2.766 -36.637 1.00 40.66 93 LYS A C 1
ATOM 743 O O . LYS A 1 93 ? 57.414 -1.747 -36.122 1.00 40.66 93 LYS A O 1
ATOM 748 N N . GLU A 1 94 ? 56.481 -3.821 -35.974 1.00 36.84 94 GLU A N 1
ATOM 749 C CA . GLU A 1 94 ? 56.857 -4.486 -34.701 1.00 36.84 94 GLU A CA 1
ATOM 750 C C . GLU A 1 94 ? 57.953 -3.874 -33.797 1.00 36.84 94 GLU A C 1
ATOM 752 O O . GLU A 1 94 ? 59.062 -3.647 -34.265 1.00 36.84 94 GLU A O 1
ATOM 757 N N . GLU A 1 95 ? 57.722 -3.832 -32.469 1.00 38.44 95 GLU A N 1
ATOM 758 C CA . GLU A 1 95 ? 58.328 -4.807 -31.530 1.00 38.44 95 GLU A CA 1
ATOM 759 C C . GLU A 1 95 ? 57.746 -4.783 -30.092 1.00 38.44 95 GLU A C 1
ATOM 761 O O . GLU A 1 95 ? 57.263 -3.777 -29.580 1.00 38.44 95 GLU A O 1
ATOM 766 N N . LYS A 1 96 ? 57.809 -5.965 -29.467 1.00 41.06 96 LYS A N 1
ATOM 767 C CA . LYS A 1 96 ? 57.303 -6.442 -28.162 1.00 41.06 96 LYS A CA 1
ATOM 768 C C . LYS A 1 96 ? 58.008 -5.828 -26.942 1.00 41.06 96 LYS A C 1
ATOM 770 O O . LYS A 1 96 ? 59.206 -5.617 -27.071 1.00 41.06 96 LYS A O 1
ATOM 775 N N . ARG A 1 97 ? 57.339 -5.771 -25.762 1.00 34.75 97 ARG A N 1
ATOM 776 C CA . ARG A 1 97 ? 57.785 -6.204 -24.387 1.00 34.75 97 ARG A CA 1
ATOM 777 C C . ARG A 1 97 ? 56.543 -6.350 -23.477 1.00 34.75 97 ARG A C 1
ATOM 779 O O . ARG A 1 97 ? 55.754 -5.422 -23.403 1.00 34.75 97 ARG A O 1
ATOM 786 N N . GLU A 1 98 ? 56.150 -7.558 -23.072 1.00 33.38 98 GLU A N 1
ATOM 787 C CA . GLU A 1 98 ? 56.464 -8.283 -21.816 1.00 33.38 98 GLU A CA 1
ATOM 788 C C . GLU A 1 98 ? 55.663 -7.881 -20.558 1.00 33.38 98 GLU A C 1
ATOM 790 O O . GLU A 1 98 ? 55.241 -6.747 -20.374 1.00 33.38 98 GLU A O 1
ATOM 795 N N . ALA A 1 99 ? 55.402 -8.907 -19.743 1.00 33.41 99 ALA A N 1
ATOM 796 C CA . ALA A 1 99 ? 54.397 -9.030 -18.693 1.00 33.41 99 ALA A CA 1
ATOM 797 C C . ALA A 1 99 ? 54.76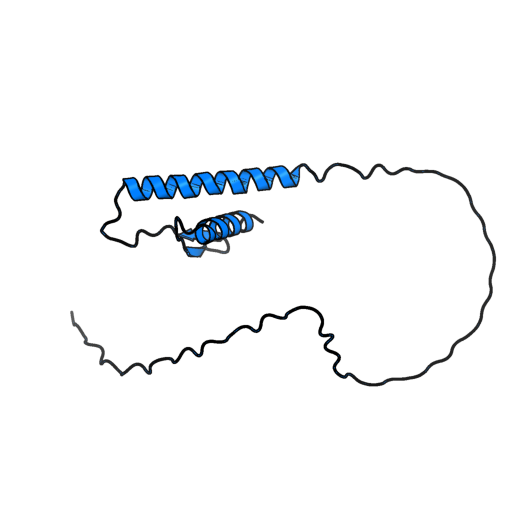0 -8.350 -17.360 1.00 33.41 99 ALA A C 1
ATOM 799 O O . ALA A 1 99 ? 55.932 -8.248 -17.011 1.00 33.41 99 ALA A O 1
ATOM 800 N N . GLY A 1 100 ? 53.747 -8.004 -16.550 1.00 30.16 100 GLY A N 1
ATOM 801 C CA . GLY A 1 100 ? 53.978 -7.592 -15.161 1.00 30.16 100 GLY A CA 1
ATOM 802 C C . GLY A 1 100 ? 52.758 -7.087 -14.378 1.00 30.16 100 GLY A C 1
ATOM 803 O O . GLY A 1 100 ? 52.523 -5.893 -14.340 1.00 30.16 100 GLY A O 1
ATOM 804 N N . ILE A 1 101 ? 52.040 -8.019 -13.739 1.00 34.19 101 ILE A N 1
ATOM 805 C CA . ILE A 1 101 ? 51.520 -8.002 -12.349 1.00 34.19 101 ILE A CA 1
ATOM 806 C C . ILE A 1 101 ? 50.641 -6.816 -11.861 1.00 34.19 101 ILE A C 1
ATOM 808 O O . ILE A 1 101 ? 51.063 -5.670 -11.768 1.00 34.19 101 ILE A O 1
ATOM 812 N N . HIS A 1 102 ? 49.428 -7.179 -11.409 1.00 40.69 102 HIS A N 1
ATOM 813 C CA . HIS A 1 102 ? 48.528 -6.445 -10.504 1.00 40.69 102 HIS A CA 1
ATOM 814 C C . HIS A 1 102 ? 49.237 -5.661 -9.383 1.00 40.69 102 HIS A C 1
ATOM 816 O O . HIS A 1 102 ? 49.976 -6.272 -8.617 1.00 40.69 102 HIS A O 1
ATOM 822 N N . GLN A 1 103 ? 48.837 -4.402 -9.154 1.00 31.45 103 GLN A N 1
ATOM 823 C CA . GLN A 1 103 ? 48.595 -3.873 -7.801 1.00 31.45 103 GLN A CA 1
ATOM 824 C C . GLN A 1 103 ? 47.860 -2.518 -7.811 1.00 31.45 103 GLN A C 1
ATOM 826 O O . GLN A 1 103 ? 48.269 -1.570 -8.470 1.00 31.45 103 GLN A O 1
ATOM 831 N N . ASP A 1 104 ? 46.749 -2.493 -7.073 1.00 37.94 104 ASP A N 1
ATOM 832 C CA . ASP A 1 104 ? 46.178 -1.416 -6.255 1.00 37.94 104 ASP A CA 1
ATOM 833 C C . ASP A 1 104 ? 46.343 0.052 -6.692 1.00 37.94 104 ASP A C 1
ATOM 835 O O . ASP A 1 104 ? 47.367 0.695 -6.473 1.00 37.94 104 ASP A O 1
ATOM 839 N N . GLY A 1 105 ? 45.234 0.643 -7.151 1.00 34.62 105 GLY A N 1
ATOM 840 C CA . GLY A 1 105 ? 45.088 2.089 -7.319 1.00 34.62 105 GLY A CA 1
ATOM 841 C C . GLY A 1 105 ? 43.659 2.553 -7.047 1.00 34.62 105 GLY A C 1
ATOM 842 O O . GLY A 1 105 ? 42.867 2.737 -7.967 1.00 34.62 105 GLY A O 1
ATOM 843 N N . ILE A 1 106 ? 43.305 2.747 -5.773 1.00 39.44 106 ILE A N 1
ATOM 844 C CA . ILE A 1 106 ? 42.087 3.474 -5.391 1.00 39.44 106 ILE A CA 1
ATOM 845 C C . ILE A 1 106 ? 42.323 4.959 -5.687 1.00 39.44 106 ILE A C 1
ATOM 847 O O . ILE A 1 106 ? 43.005 5.642 -4.928 1.00 39.44 106 ILE A O 1
ATOM 851 N N . LEU A 1 107 ? 41.705 5.479 -6.748 1.00 36.78 107 LEU A N 1
ATOM 852 C CA . LEU A 1 107 ? 41.511 6.919 -6.907 1.00 36.78 107 LEU A CA 1
ATOM 853 C C . LEU A 1 107 ? 40.436 7.391 -5.903 1.00 36.78 107 LEU A C 1
ATOM 855 O O . LEU A 1 107 ? 39.330 6.836 -5.814 1.00 36.78 107 LEU A O 1
ATOM 859 N N . MET A 1 108 ? 40.812 8.372 -5.079 1.00 37.97 108 MET A N 1
ATOM 860 C CA . MET A 1 108 ? 40.021 8.961 -3.994 1.00 37.97 108 MET A CA 1
ATOM 861 C C . MET A 1 108 ? 39.621 10.391 -4.345 1.00 37.97 108 MET A C 1
ATOM 863 O O . MET A 1 108 ? 40.285 11.339 -3.935 1.00 37.97 108 MET A O 1
ATOM 867 N N . ASN A 1 109 ? 38.497 10.564 -5.039 1.00 35.72 109 ASN A N 1
ATOM 868 C CA . ASN A 1 109 ? 37.883 11.878 -5.207 1.00 35.72 109 ASN A CA 1
ATOM 869 C C . ASN A 1 109 ? 36.353 11.701 -5.250 1.00 35.72 109 ASN A C 1
ATOM 871 O O . ASN A 1 109 ? 35.800 11.341 -6.283 1.00 35.72 109 ASN A O 1
ATOM 875 N N . GLY A 1 110 ? 35.675 11.915 -4.116 1.00 37.56 110 GLY A N 1
ATOM 876 C CA . GLY A 1 110 ? 34.210 11.860 -3.998 1.00 37.56 110 GLY A CA 1
ATOM 877 C C . GLY A 1 110 ? 33.755 10.923 -2.879 1.00 37.56 110 GLY A C 1
ATOM 878 O O . GLY A 1 110 ? 33.876 9.708 -2.977 1.00 37.56 110 GLY A O 1
ATOM 879 N N . THR A 1 111 ? 33.281 11.510 -1.784 1.00 48.53 111 THR A N 1
ATOM 880 C CA . THR A 1 111 ? 32.771 10.907 -0.538 1.00 48.53 111 THR A CA 1
ATOM 881 C C . THR A 1 111 ? 32.109 9.526 -0.691 1.00 48.53 111 THR A C 1
ATOM 883 O O . THR A 1 111 ? 30.932 9.399 -1.022 1.00 48.53 111 THR A O 1
ATOM 886 N N . LYS A 1 112 ? 32.856 8.468 -0.351 1.00 38.50 112 LYS A N 1
ATOM 887 C CA . LYS A 1 112 ? 32.348 7.092 -0.240 1.00 38.50 112 LYS A CA 1
ATOM 888 C C . LYS A 1 112 ? 31.674 6.929 1.127 1.00 38.50 112 LYS A C 1
ATOM 890 O O . LYS A 1 112 ? 32.338 7.020 2.158 1.00 38.50 112 LYS A O 1
ATOM 895 N N . LYS A 1 113 ? 30.355 6.715 1.154 1.00 47.81 113 LYS A N 1
ATOM 896 C CA . LYS A 1 113 ? 29.630 6.366 2.387 1.00 47.81 113 LYS A CA 1
ATOM 897 C C . LYS A 1 113 ? 30.025 4.950 2.813 1.00 47.81 113 LYS A C 1
ATOM 899 O O . LYS A 1 113 ? 29.800 4.000 2.071 1.00 47.81 113 LYS A O 1
ATOM 904 N N . ILE A 1 114 ? 30.607 4.819 4.000 1.00 43.47 114 ILE A N 1
ATOM 905 C CA . ILE A 1 114 ? 30.901 3.526 4.625 1.00 43.47 114 ILE A CA 1
ATOM 906 C C . ILE A 1 114 ? 29.574 2.958 5.159 1.00 43.47 114 ILE A C 1
ATOM 908 O O . ILE A 1 114 ? 28.890 3.666 5.904 1.00 43.47 114 ILE A O 1
ATOM 912 N N . PRO A 1 115 ? 29.173 1.721 4.820 1.00 47.41 115 PRO A N 1
ATOM 913 C CA . PRO A 1 115 ? 28.046 1.087 5.486 1.00 47.41 115 PRO A CA 1
ATOM 914 C C . PRO A 1 115 ? 28.449 0.761 6.929 1.00 47.41 115 PRO A C 1
ATOM 916 O O . PRO A 1 115 ? 29.363 -0.025 7.175 1.00 47.41 115 PRO A O 1
ATOM 919 N N . VAL A 1 116 ? 27.781 1.392 7.894 1.00 48.16 116 VAL A N 1
ATOM 920 C CA . VAL A 1 116 ? 27.936 1.072 9.316 1.00 48.16 116 VAL A CA 1
ATOM 921 C C . VAL A 1 116 ? 27.230 -0.256 9.569 1.00 48.16 116 VAL A C 1
ATOM 923 O O . VAL A 1 116 ? 26.005 -0.331 9.513 1.00 48.16 116 VAL A O 1
ATOM 926 N N . TYR A 1 117 ? 27.998 -1.313 9.822 1.00 41.72 117 TYR A N 1
ATOM 927 C CA . TYR A 1 117 ? 27.449 -2.603 10.221 1.00 41.72 117 TYR A CA 1
ATOM 928 C C . TYR A 1 117 ? 27.141 -2.570 11.719 1.00 41.72 117 TYR A C 1
ATOM 930 O O . TYR A 1 117 ? 28.052 -2.486 12.544 1.00 41.72 117 TYR A O 1
ATOM 938 N N . TYR A 1 118 ? 25.863 -2.624 12.084 1.00 50.12 118 TYR A N 1
ATOM 939 C CA . TYR A 1 118 ? 25.462 -2.829 13.475 1.00 50.12 118 TYR A CA 1
ATOM 940 C C . TYR A 1 118 ? 25.599 -4.326 13.788 1.00 50.12 118 TYR A C 1
ATOM 942 O O . TYR A 1 118 ? 24.956 -5.140 13.118 1.00 50.12 118 TYR A O 1
ATOM 950 N N . PRO A 1 119 ? 26.408 -4.734 14.778 1.00 48.28 119 PRO A N 1
ATOM 951 C CA . PRO A 1 119 ? 26.441 -6.126 15.190 1.00 48.28 119 PRO A CA 1
ATOM 952 C C . PRO A 1 119 ? 25.099 -6.480 15.842 1.00 48.28 119 PRO A C 1
ATOM 954 O O . PRO A 1 119 ? 24.770 -5.985 16.919 1.00 48.28 119 PRO A O 1
ATOM 957 N N . LEU A 1 120 ? 24.321 -7.351 15.196 1.00 53.16 120 LEU A N 1
ATOM 958 C CA . LEU A 1 120 ? 23.196 -8.019 15.843 1.00 53.16 120 LEU A CA 1
ATOM 959 C C . LEU A 1 120 ? 23.772 -8.971 16.893 1.00 53.16 120 LEU A C 1
ATOM 961 O O . LEU A 1 120 ? 24.200 -10.084 16.583 1.00 53.16 120 LEU A O 1
ATOM 965 N N . THR A 1 121 ? 23.812 -8.532 18.148 1.00 51.75 121 THR A N 1
ATOM 966 C CA . THR A 1 121 ? 24.005 -9.440 19.273 1.00 51.75 121 THR A CA 1
ATOM 967 C C . THR A 1 121 ? 22.770 -10.327 19.353 1.00 51.75 121 THR A C 1
ATOM 969 O O . THR A 1 121 ? 21.709 -9.912 19.802 1.00 51.75 121 THR A O 1
ATOM 972 N N . ILE A 1 122 ? 22.889 -11.558 18.858 1.00 50.78 122 ILE A N 1
ATOM 973 C CA . ILE A 1 122 ? 21.858 -12.582 19.022 1.00 50.78 122 ILE A CA 1
ATOM 974 C C . ILE A 1 122 ? 21.822 -12.930 20.518 1.00 50.78 122 ILE A C 1
ATOM 976 O O . ILE A 1 122 ? 22.804 -13.491 21.021 1.00 50.78 122 ILE A O 1
ATOM 980 N N . PRO A 1 123 ? 20.746 -12.626 21.267 1.00 48.50 123 PRO A N 1
ATOM 981 C CA . PRO A 1 123 ? 20.621 -13.145 22.617 1.00 48.50 123 PRO A CA 1
ATOM 982 C C . PRO A 1 123 ? 20.503 -14.669 22.523 1.00 48.50 123 PRO A C 1
ATOM 984 O O . PRO A 1 123 ? 19.645 -15.200 21.815 1.00 48.50 123 PRO A O 1
ATOM 987 N N . LYS A 1 124 ? 21.388 -15.390 23.220 1.00 44.94 124 LYS A N 1
ATOM 988 C CA . LYS A 1 124 ? 21.273 -16.844 23.362 1.00 44.94 124 LYS A CA 1
ATOM 989 C C . LYS A 1 124 ? 19.908 -17.144 23.975 1.00 44.94 124 LYS A C 1
ATOM 991 O O . LYS A 1 124 ? 19.647 -16.749 25.109 1.00 44.94 124 LYS A O 1
ATOM 996 N N . SER A 1 125 ? 19.052 -17.833 23.222 1.00 47.31 125 SER A N 1
ATOM 997 C CA . SER A 1 125 ? 17.795 -18.370 23.736 1.00 47.31 125 SER A CA 1
ATOM 998 C C . SER A 1 125 ? 18.112 -19.235 24.950 1.00 47.31 125 SER A C 1
ATOM 1000 O O . SER A 1 125 ? 18.762 -20.274 24.826 1.00 47.31 125 SER A O 1
ATOM 1002 N N . SER A 1 126 ? 17.644 -18.820 26.124 1.00 50.84 126 SER A N 1
ATOM 1003 C CA . SER A 1 126 ? 17.461 -19.746 27.229 1.00 50.84 126 SER A CA 1
ATOM 1004 C C . SER A 1 126 ? 16.482 -20.821 26.757 1.00 50.84 126 SER A C 1
ATOM 1006 O O . SER A 1 126 ? 15.465 -20.546 26.117 1.00 50.84 126 SER A O 1
ATOM 1008 N N . SER A 1 127 ? 16.845 -22.074 26.983 1.00 54.31 127 SER A N 1
ATOM 1009 C CA . SER A 1 127 ? 16.045 -23.250 26.676 1.00 54.31 127 SER A CA 1
ATOM 1010 C C . SER A 1 127 ? 14.786 -23.265 27.550 1.00 54.31 127 SER A C 1
ATOM 1012 O O . SER A 1 127 ? 14.744 -23.858 28.626 1.00 54.31 127 SER A O 1
ATOM 1014 N N . GLY A 1 128 ? 13.734 -22.591 27.088 1.00 49.62 128 GLY A N 1
ATOM 1015 C CA . GLY A 1 128 ? 12.399 -22.713 27.657 1.00 49.62 128 GLY A CA 1
ATOM 1016 C C . GLY A 1 128 ? 11.837 -24.096 27.337 1.00 49.62 128 GLY A C 1
ATOM 1017 O O . GLY A 1 128 ? 11.518 -24.383 26.186 1.00 49.62 128 GLY A O 1
ATOM 1018 N N . LYS A 1 129 ? 11.738 -24.966 28.350 1.00 54.03 129 LYS A N 1
ATOM 1019 C CA . LYS A 1 129 ? 11.075 -26.275 28.253 1.00 54.03 129 LYS A CA 1
ATOM 1020 C C . LYS A 1 129 ? 9.687 -26.103 27.626 1.00 54.03 129 LYS A C 1
ATOM 1022 O O . LYS A 1 129 ? 8.836 -25.394 28.163 1.00 54.03 129 LYS A O 1
ATOM 1027 N N . ARG A 1 130 ? 9.476 -26.769 26.491 1.00 56.41 130 ARG A N 1
ATOM 1028 C CA . ARG A 1 130 ? 8.186 -26.882 25.806 1.00 56.41 130 ARG A CA 1
ATOM 1029 C C . ARG A 1 130 ? 7.181 -27.494 26.787 1.00 56.41 130 ARG A C 1
ATOM 1031 O O . ARG A 1 130 ? 7.378 -28.618 27.236 1.00 56.41 130 ARG A O 1
ATOM 1038 N N . ARG A 1 131 ? 6.145 -26.741 27.159 1.00 55.03 131 ARG A N 1
ATOM 1039 C CA . ARG A 1 131 ? 5.011 -27.277 27.921 1.00 55.03 131 ARG A CA 1
ATOM 1040 C C . ARG A 1 131 ? 4.123 -28.034 26.938 1.00 55.03 131 ARG A C 1
ATOM 1042 O O . ARG A 1 131 ? 3.573 -27.414 26.031 1.00 55.03 131 ARG A O 1
ATOM 1049 N N . GLU A 1 132 ? 4.051 -29.353 27.080 1.00 53.19 132 GLU A N 1
ATOM 1050 C CA . GLU A 1 132 ? 3.011 -30.159 26.442 1.00 53.19 132 GLU A CA 1
ATOM 1051 C C . GLU A 1 132 ? 1.667 -29.814 27.084 1.00 53.19 132 GLU A C 1
ATOM 1053 O O . GLU A 1 132 ? 1.508 -29.919 28.299 1.00 53.19 132 GLU A O 1
ATOM 1058 N N . TYR A 1 133 ? 0.707 -29.406 26.262 1.00 52.12 133 TYR A N 1
ATOM 1059 C CA . TYR A 1 133 ? -0.703 -29.549 26.594 1.00 52.12 133 TYR A CA 1
ATOM 1060 C C . TYR A 1 133 ? -1.197 -30.744 25.789 1.00 52.12 133 TYR A C 1
ATOM 1062 O O . TYR A 1 133 ? -1.208 -30.695 24.560 1.00 52.12 133 TYR A O 1
ATOM 1070 N N . GLY A 1 134 ? -1.498 -31.831 26.494 1.00 51.47 134 GLY A N 1
ATOM 1071 C CA . GLY A 1 134 ? -2.090 -33.026 25.914 1.00 51.47 134 GLY A CA 1
ATOM 1072 C C . GLY A 1 134 ? -3.565 -32.818 25.585 1.00 51.47 134 GLY A C 1
ATOM 1073 O O . GLY A 1 134 ? -4.276 -32.133 26.323 1.00 51.47 134 GLY A O 1
ATOM 1074 N N . ILE A 1 135 ? -3.985 -33.449 24.49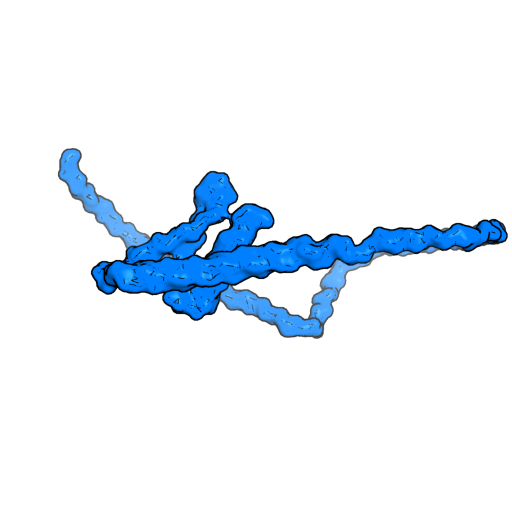0 1.00 39.91 135 ILE A N 1
ATOM 1075 C CA . ILE A 1 135 ? -5.304 -34.054 24.282 1.00 39.91 135 ILE A CA 1
ATOM 1076 C C . ILE A 1 135 ? -5.036 -35.385 23.585 1.00 39.91 135 ILE A C 1
ATOM 1078 O O . ILE A 1 135 ? -4.244 -35.364 22.614 1.00 39.91 135 ILE A O 1
#

pLDDT: mean 70.82, std 25.89, range [30.16, 98.69]

Organism: Biomphalaria glabrata (NCBI:txid6526)